Protein AF-A0A941V194-F1 (afdb_monomer)

Mean predicted aligned error: 5.47 Å

Foldseek 3Di:
DVLVVLVVVLVVVVVVVVVVVPDDDPDAPCVVVVHPDPDDDQPALPDDDDDPLNPVQAPPDDPVVLVVLVVQLSCQQGDVLVVLCVVCVVVVNPVSPVVSVVSNVVSVVSVVVSVSNPDHDSSVNSHPDHD

Secondary structure (DSSP, 8-state):
-HHHHHHHHHHHHHHHHHHHHTPPPS--HHHHHT---S-------S-SS--HHHHHS-----HHHHHHHHHHHHHHHTHHHHHHHHHHHHTT-HHHHHHHHHHHHHHHHHHHHHHHHT---GGGGS-S---

Solvent-accessible surface area (backbone atoms only — not comparable to full-atom values): 7725 Å² total; per-residue (Å²): 110,67,69,58,53,48,51,52,51,46,52,53,51,52,52,49,53,56,51,60,76,67,60,75,79,88,77,48,75,37,72,73,73,71,47,85,61,94,78,80,76,90,71,56,55,86,65,95,68,90,50,70,67,67,57,73,67,43,84,88,69,54,72,66,55,55,53,51,49,54,54,50,18,54,40,27,49,36,62,51,22,51,51,32,38,53,52,12,62,77,66,72,32,67,68,36,42,51,47,18,51,53,42,23,50,54,12,48,52,46,43,54,52,48,57,59,63,71,56,80,50,77,69,56,74,62,64,77,47,84,110

pLDDT: mean 90.91, std 8.92, range [47.5, 98.62]

Nearest PDB structures (foldseek):
  5oql-assembly1_H  TM=3.454E-01  e=4.619E+00  Thermochaetoides thermophila DSM 1495

Structure (mmCIF, N/CA/C/O backbone):
data_AF-A0A941V194-F1
#
_entry.id   AF-A0A941V194-F1
#
loop_
_atom_site.group_PDB
_atom_site.id
_atom_site.type_symbol
_atom_site.label_atom_id
_atom_site.label_alt_id
_atom_site.label_comp_id
_atom_site.label_asym_id
_atom_site.label_entity_id
_atom_site.label_seq_id
_atom_site.pdbx_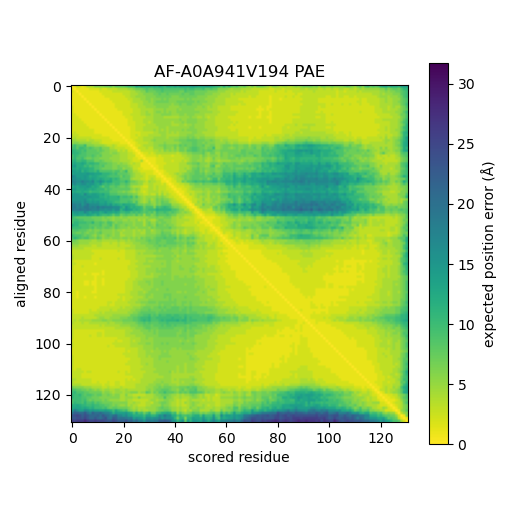PDB_ins_code
_atom_site.Cartn_x
_atom_site.Cartn_y
_atom_site.Cartn_z
_atom_site.occupancy
_atom_site.B_iso_or_equiv
_atom_site.auth_seq_id
_atom_site.auth_comp_id
_atom_site.auth_asym_id
_atom_site.auth_atom_id
_atom_site.pdbx_PDB_model_num
ATOM 1 N N . TRP A 1 1 ? 4.029 -13.774 -21.163 1.00 87.12 1 TRP A N 1
ATOM 2 C CA . TRP A 1 1 ? 3.772 -14.309 -19.808 1.00 87.12 1 TRP A CA 1
ATOM 3 C C . TRP A 1 1 ? 3.923 -13.236 -18.721 1.00 87.12 1 TRP A C 1
ATOM 5 O O . TRP A 1 1 ? 3.036 -13.147 -17.884 1.00 87.12 1 TRP A O 1
ATOM 15 N N . THR A 1 2 ? 4.952 -12.373 -18.749 1.00 91.38 2 THR A N 1
ATOM 16 C CA . THR A 1 2 ? 5.192 -11.324 -17.728 1.00 91.38 2 THR A CA 1
ATOM 17 C C . THR A 1 2 ? 3.984 -10.423 -17.479 1.00 91.38 2 THR A C 1
ATOM 19 O O . THR A 1 2 ? 3.545 -10.308 -16.342 1.00 91.38 2 THR A O 1
ATOM 22 N N . VAL A 1 3 ? 3.383 -9.868 -18.540 1.00 94.69 3 VAL A N 1
ATOM 23 C CA . VAL A 1 3 ? 2.172 -9.026 -18.450 1.00 94.69 3 VAL A CA 1
ATOM 24 C C . VAL A 1 3 ? 1.053 -9.731 -17.676 1.00 94.69 3 VAL A C 1
ATOM 26 O O . VAL A 1 3 ? 0.462 -9.147 -16.774 1.00 94.69 3 VAL A O 1
ATOM 29 N N . VAL A 1 4 ? 0.799 -11.006 -17.987 1.00 96.88 4 VAL A N 1
ATOM 30 C CA . VAL A 1 4 ? -0.250 -11.806 -17.338 1.00 96.88 4 VAL A CA 1
ATOM 31 C C . VAL A 1 4 ? 0.040 -11.970 -15.847 1.00 96.88 4 VAL A C 1
ATOM 33 O O . VAL A 1 4 ? -0.841 -11.726 -15.027 1.00 96.88 4 VAL A O 1
ATOM 36 N N . ILE A 1 5 ? 1.278 -12.315 -15.478 1.00 96.62 5 ILE A N 1
ATOM 37 C CA . ILE A 1 5 ? 1.671 -12.468 -14.070 1.00 96.62 5 ILE A CA 1
ATOM 38 C C . ILE A 1 5 ? 1.553 -11.135 -13.321 1.00 96.62 5 ILE A C 1
ATOM 40 O O . ILE A 1 5 ? 1.026 -11.109 -12.211 1.00 96.62 5 ILE A O 1
ATOM 44 N N . THR A 1 6 ? 1.972 -10.019 -13.924 1.00 96.38 6 THR A N 1
ATOM 45 C CA . THR A 1 6 ? 1.857 -8.689 -13.309 1.00 96.38 6 THR A CA 1
ATOM 46 C C . THR A 1 6 ? 0.399 -8.293 -13.090 1.00 96.38 6 THR A C 1
ATOM 48 O O . THR A 1 6 ? 0.062 -7.783 -12.021 1.00 96.38 6 THR A O 1
ATOM 51 N N . LEU A 1 7 ? -0.488 -8.571 -14.051 1.00 97.25 7 LEU A N 1
ATOM 52 C CA . LEU A 1 7 ? -1.923 -8.306 -13.909 1.00 97.25 7 LEU A CA 1
ATOM 53 C C . LEU A 1 7 ? -2.569 -9.187 -12.832 1.00 97.25 7 LEU A C 1
ATOM 55 O O . LEU A 1 7 ? -3.349 -8.683 -12.026 1.00 97.25 7 LEU A O 1
ATOM 59 N N . LEU A 1 8 ? -2.209 -10.472 -12.755 1.00 98.12 8 LEU A N 1
ATOM 60 C CA . LEU A 1 8 ? -2.664 -11.362 -11.680 1.00 98.12 8 LEU A CA 1
ATOM 61 C C . LEU A 1 8 ? -2.149 -10.902 -10.307 1.00 98.12 8 LEU A C 1
ATOM 63 O O . LEU A 1 8 ? -2.896 -10.892 -9.325 1.00 98.12 8 LEU A O 1
ATOM 67 N N . GLY A 1 9 ? -0.895 -10.455 -10.232 1.00 97.75 9 GLY A N 1
ATOM 68 C CA . GLY A 1 9 ? -0.320 -9.826 -9.044 1.00 97.75 9 GLY A CA 1
ATOM 69 C C . GLY A 1 9 ? -1.094 -8.573 -8.622 1.00 97.75 9 GLY A C 1
ATOM 70 O O . GLY A 1 9 ? -1.436 -8.418 -7.450 1.00 97.75 9 GLY A O 1
ATOM 71 N N . PHE A 1 10 ? -1.448 -7.711 -9.575 1.00 98.00 10 PHE A N 1
ATOM 72 C CA . PHE A 1 10 ? -2.228 -6.505 -9.305 1.00 98.00 10 PHE A CA 1
ATOM 73 C C . PHE A 1 10 ? -3.638 -6.840 -8.806 1.00 98.00 10 PHE A C 1
ATOM 75 O O . PHE A 1 10 ? -4.073 -6.321 -7.776 1.00 98.00 10 PHE A O 1
ATOM 82 N N . ALA A 1 11 ? -4.326 -7.760 -9.487 1.00 98.25 11 ALA A N 1
ATOM 83 C CA . ALA A 1 11 ? -5.668 -8.204 -9.126 1.00 98.25 11 ALA A CA 1
ATOM 84 C C . ALA A 1 11 ? -5.696 -8.853 -7.734 1.00 98.25 11 ALA A C 1
ATOM 86 O O . ALA A 1 11 ? -6.522 -8.487 -6.895 1.00 98.25 11 ALA A O 1
ATOM 87 N N . SER A 1 12 ? -4.757 -9.760 -7.447 1.00 98.12 12 SER A N 1
ATOM 88 C CA . SER A 1 12 ? -4.639 -10.391 -6.127 1.00 98.12 12 SER A CA 1
ATOM 89 C C . SER A 1 12 ? -4.355 -9.364 -5.027 1.00 98.12 12 SER A C 1
ATOM 91 O O . SER A 1 12 ? -4.957 -9.424 -3.948 1.00 98.12 12 SER A O 1
ATOM 93 N N . ARG A 1 13 ? -3.508 -8.359 -5.296 1.00 97.38 13 ARG A N 1
ATOM 94 C CA . ARG A 1 13 ? -3.229 -7.295 -4.329 1.00 97.38 13 ARG A CA 1
ATOM 95 C C . ARG A 1 13 ? -4.449 -6.413 -4.078 1.00 97.38 13 ARG A C 1
ATOM 97 O O . ARG A 1 13 ? -4.755 -6.131 -2.919 1.00 97.38 13 ARG A O 1
ATOM 104 N N . ALA A 1 14 ? -5.166 -6.016 -5.126 1.00 97.25 14 ALA A N 1
ATOM 105 C CA . ALA A 1 14 ? -6.406 -5.255 -5.007 1.00 97.25 14 ALA A CA 1
ATOM 106 C C . ALA A 1 14 ? -7.468 -6.035 -4.213 1.00 97.25 14 ALA A C 1
ATOM 108 O O . ALA A 1 14 ? -8.054 -5.494 -3.272 1.00 97.25 14 ALA A O 1
ATOM 109 N N . ALA A 1 15 ? -7.646 -7.326 -4.509 1.00 97.62 15 ALA A N 1
ATOM 110 C CA . ALA A 1 15 ? -8.554 -8.207 -3.779 1.00 97.62 15 ALA A CA 1
ATOM 111 C C . ALA A 1 15 ? -8.187 -8.308 -2.288 1.00 97.62 15 ALA A C 1
ATOM 113 O O . ALA A 1 15 ? -9.060 -8.204 -1.426 1.00 97.62 15 ALA A O 1
ATOM 114 N N . SER A 1 16 ? -6.895 -8.432 -1.967 1.00 96.44 16 SER A N 1
ATOM 115 C CA . SER A 1 16 ? -6.406 -8.442 -0.582 1.00 96.44 16 SER A CA 1
ATOM 116 C C . SER A 1 16 ? -6.725 -7.136 0.156 1.00 96.44 16 SER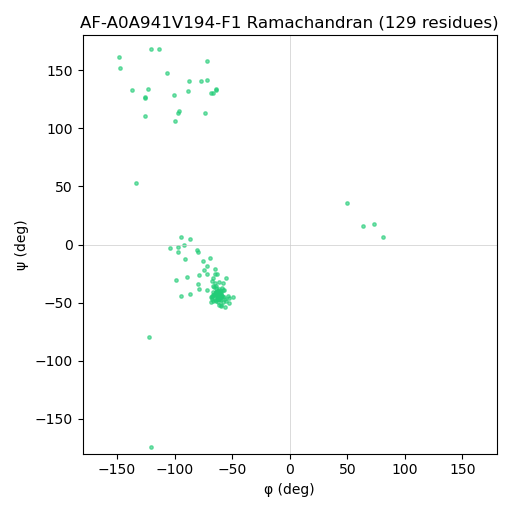 A C 1
ATOM 118 O O . SER A 1 16 ? -7.209 -7.170 1.288 1.00 96.44 16 SER A O 1
ATOM 120 N N . LEU A 1 17 ? -6.543 -5.976 -0.486 1.00 96.06 17 LEU A N 1
ATOM 121 C CA . LEU A 1 17 ? -6.893 -4.678 0.104 1.00 96.06 17 LEU A CA 1
ATOM 122 C C . LEU A 1 17 ? -8.400 -4.548 0.361 1.00 96.06 17 LEU A C 1
ATOM 124 O O . LEU A 1 17 ? -8.796 -4.096 1.435 1.00 96.06 17 LEU A O 1
ATOM 128 N N . ILE A 1 18 ? -9.235 -4.982 -0.587 1.00 96.06 18 ILE A N 1
ATOM 129 C CA . ILE A 1 18 ? -10.698 -4.985 -0.437 1.00 96.06 18 ILE A CA 1
ATOM 130 C C . ILE A 1 18 ? -11.114 -5.904 0.714 1.00 96.06 18 ILE A C 1
ATOM 132 O O . ILE A 1 18 ? -11.925 -5.510 1.552 1.00 96.06 18 ILE A O 1
ATOM 136 N N . ARG A 1 19 ? -10.536 -7.109 0.792 1.00 95.75 19 ARG A N 1
ATOM 137 C CA . ARG A 1 19 ? -10.776 -8.045 1.896 1.00 95.75 19 ARG A CA 1
ATOM 138 C C . ARG A 1 19 ? -10.405 -7.408 3.231 1.00 95.75 19 ARG A C 1
ATOM 140 O O . ARG A 1 19 ? -11.213 -7.424 4.152 1.00 95.75 19 ARG A O 1
ATOM 147 N N . ASN A 1 20 ? -9.211 -6.824 3.328 1.00 93.88 20 ASN A N 1
ATOM 148 C CA . ASN A 1 20 ? -8.701 -6.243 4.567 1.00 93.88 20 ASN A CA 1
ATOM 149 C C . ASN A 1 20 ? -9.549 -5.057 5.047 1.00 93.88 20 ASN A C 1
ATOM 151 O O . ASN A 1 20 ? -9.785 -4.938 6.244 1.00 93.88 20 ASN A O 1
ATOM 155 N N . ALA A 1 21 ? -10.082 -4.241 4.132 1.00 90.81 21 ALA A N 1
ATOM 156 C CA . ALA A 1 21 ? -11.003 -3.156 4.472 1.00 90.81 21 ALA A CA 1
ATOM 157 C C . ALA A 1 21 ? -12.345 -3.646 5.053 1.00 90.81 21 ALA A C 1
ATOM 159 O O . ALA A 1 21 ? -13.036 -2.884 5.724 1.00 90.81 21 ALA A O 1
ATOM 160 N N . ARG A 1 22 ? -12.722 -4.907 4.802 1.00 92.62 22 ARG A N 1
ATOM 161 C CA . ARG A 1 22 ? -13.964 -5.530 5.291 1.00 92.62 22 ARG A CA 1
ATOM 162 C C . ARG A 1 22 ? -13.765 -6.369 6.558 1.00 92.62 22 ARG A C 1
ATOM 164 O O . ARG A 1 22 ? -14.747 -6.862 7.113 1.00 92.62 22 ARG A O 1
ATOM 171 N N . LEU A 1 23 ? -12.524 -6.562 7.017 1.00 90.50 23 LEU A N 1
ATOM 172 C CA . LEU A 1 23 ? -12.245 -7.347 8.219 1.00 90.50 23 LEU A CA 1
ATOM 173 C C . LEU A 1 23 ? -12.760 -6.625 9.467 1.00 90.50 23 LEU A C 1
ATOM 175 O O . LEU A 1 23 ? -12.467 -5.454 9.702 1.00 90.50 23 LEU A O 1
ATOM 179 N N . ARG A 1 24 ? -13.502 -7.358 10.300 1.00 86.69 24 ARG A N 1
ATOM 180 C CA . ARG A 1 24 ? -13.942 -6.881 11.613 1.00 86.69 24 ARG A CA 1
ATOM 181 C C . ARG A 1 24 ? -12.875 -7.195 12.657 1.00 86.69 24 ARG A C 1
ATOM 183 O O . ARG A 1 24 ? -12.270 -8.267 12.635 1.00 86.69 24 ARG A O 1
ATOM 190 N N . ARG A 1 25 ? -12.654 -6.262 13.584 1.00 83.81 25 ARG A N 1
ATOM 191 C CA . ARG A 1 25 ? -11.760 -6.473 14.731 1.00 83.81 25 ARG A CA 1
ATOM 192 C C . ARG A 1 25 ? -12.343 -7.580 15.615 1.00 83.81 25 ARG A C 1
ATOM 194 O O . ARG A 1 25 ? -13.531 -7.550 15.915 1.00 83.81 25 ARG A O 1
ATOM 201 N N . LYS A 1 26 ? -11.512 -8.545 16.022 1.00 84.88 26 LYS A N 1
ATOM 202 C CA . LYS A 1 26 ? -11.922 -9.615 16.951 1.00 84.88 26 LYS A CA 1
ATOM 203 C C . LYS A 1 26 ? -11.928 -9.159 18.413 1.00 84.88 26 LYS A C 1
ATOM 205 O O . LYS A 1 26 ? -12.753 -9.630 19.180 1.00 84.88 26 LYS A O 1
ATOM 210 N N . SER A 1 27 ? -11.006 -8.267 18.778 1.00 85.69 27 SER A N 1
ATOM 211 C CA . SER A 1 27 ? -10.905 -7.718 20.132 1.00 85.69 27 SER A CA 1
ATOM 212 C C . SER A 1 27 ? -11.785 -6.476 20.275 1.00 85.69 27 SER A C 1
ATOM 214 O O . SER A 1 27 ? -11.747 -5.584 19.421 1.00 85.69 27 SER A O 1
ATOM 216 N N . THR A 1 28 ? -12.562 -6.429 21.353 1.00 87.12 28 THR A N 1
ATOM 217 C CA . THR A 1 28 ? -13.338 -5.273 21.814 1.00 87.12 28 THR A CA 1
ATOM 218 C C . THR A 1 28 ? -12.896 -4.879 23.225 1.00 87.12 28 THR A C 1
ATOM 220 O O . THR A 1 28 ? -12.201 -5.647 23.894 1.00 87.12 28 THR A O 1
ATOM 223 N N . LEU A 1 29 ? -13.324 -3.705 23.709 1.00 85.75 29 LEU A N 1
ATOM 224 C CA . LEU A 1 29 ? -13.065 -3.287 25.095 1.00 85.75 29 LEU A CA 1
ATOM 225 C C . LEU A 1 29 ? -13.531 -4.361 26.091 1.00 85.75 29 LEU A C 1
ATOM 227 O O . LEU A 1 29 ? -12.772 -4.738 26.974 1.00 85.75 29 LEU A O 1
ATOM 231 N N . GLN A 1 30 ? -14.726 -4.921 25.8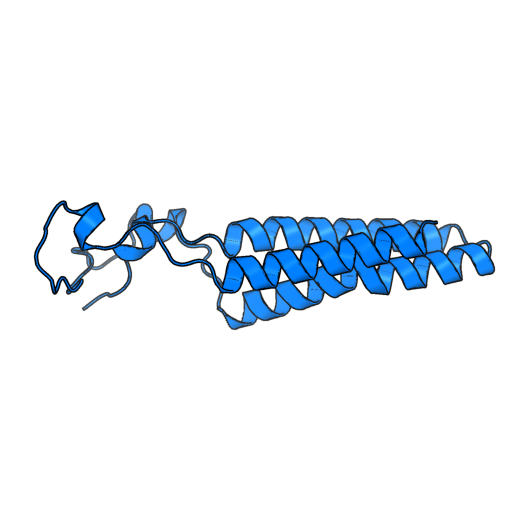83 1.00 88.00 30 GLN A N 1
ATOM 232 C CA . GLN A 1 30 ? -15.319 -5.985 26.701 1.00 88.00 30 GLN A CA 1
ATOM 233 C C . GLN A 1 30 ? -14.422 -7.220 26.799 1.00 88.00 30 GLN A C 1
ATOM 235 O O . GLN A 1 30 ? -14.108 -7.669 27.899 1.00 88.00 30 GLN A O 1
ATOM 240 N N . THR A 1 31 ? -13.993 -7.765 25.654 1.00 86.56 31 THR A N 1
ATOM 241 C CA . THR A 1 31 ? -13.154 -8.972 25.631 1.00 86.56 31 THR A CA 1
ATOM 242 C C . THR A 1 31 ? -11.781 -8.719 26.233 1.00 86.56 31 THR A C 1
ATOM 244 O O . THR A 1 31 ? -11.176 -9.636 26.772 1.00 86.56 31 THR A O 1
ATOM 247 N N . ALA A 1 32 ? -11.292 -7.482 26.142 1.00 82.06 32 ALA A N 1
ATOM 248 C CA . ALA A 1 32 ? -9.966 -7.121 26.601 1.00 82.06 32 ALA A CA 1
ATOM 249 C C . ALA A 1 32 ? -9.898 -6.927 28.134 1.00 82.06 32 ALA A C 1
ATOM 251 O O . ALA A 1 32 ? -8.848 -7.186 28.714 1.00 82.06 32 ALA A O 1
ATOM 252 N N . ILE A 1 33 ? -11.016 -6.573 28.788 1.00 83.94 33 ILE A N 1
ATOM 253 C CA . ILE A 1 33 ? -11.142 -6.498 30.262 1.00 83.94 33 ILE A CA 1
ATOM 254 C C . ILE A 1 33 ? -11.912 -7.680 30.885 1.00 83.94 33 ILE A C 1
ATOM 256 O O . ILE A 1 33 ? -12.080 -7.732 32.099 1.00 83.94 33 ILE A O 1
ATOM 260 N N . GLY A 1 34 ? -12.429 -8.610 30.076 1.00 85.19 34 GLY A N 1
ATOM 261 C CA . GLY A 1 34 ? -13.188 -9.777 30.549 1.00 85.19 34 GLY A CA 1
ATOM 262 C C . GLY A 1 34 ? -14.611 -9.482 31.054 1.00 85.19 34 GLY A C 1
ATOM 263 O O . GLY A 1 34 ? -15.201 -10.313 31.742 1.00 85.19 34 GLY A O 1
ATOM 264 N N . VAL A 1 35 ? -15.190 -8.326 30.718 1.00 89.81 35 VAL A N 1
ATOM 265 C CA . VAL A 1 35 ? -16.508 -7.890 31.218 1.00 89.81 35 VAL A CA 1
ATOM 266 C C . VAL A 1 35 ? -17.598 -8.142 30.176 1.00 89.81 35 VAL A C 1
ATOM 268 O O . VAL A 1 35 ? -17.489 -7.700 29.037 1.00 89.81 35 VAL A O 1
ATOM 271 N N . LYS A 1 36 ? -18.695 -8.805 30.569 1.00 88.62 36 LYS A N 1
ATOM 272 C CA . LYS A 1 36 ? -19.831 -9.147 29.682 1.00 88.62 36 LYS A CA 1
ATOM 273 C C . LYS A 1 36 ? -20.904 -8.051 29.561 1.00 88.62 36 LYS A C 1
ATOM 275 O O . LYS A 1 36 ? -21.939 -8.277 28.941 1.00 88.62 36 LYS A O 1
ATOM 280 N N . HIS A 1 37 ? -20.685 -6.879 30.157 1.00 90.44 37 HIS A N 1
ATOM 281 C CA . HIS A 1 37 ? -21.640 -5.771 30.102 1.00 90.44 37 HIS A CA 1
ATOM 282 C C . HIS A 1 37 ? -21.811 -5.268 28.651 1.00 90.44 37 HIS A C 1
ATOM 284 O O . HIS A 1 37 ? -20.808 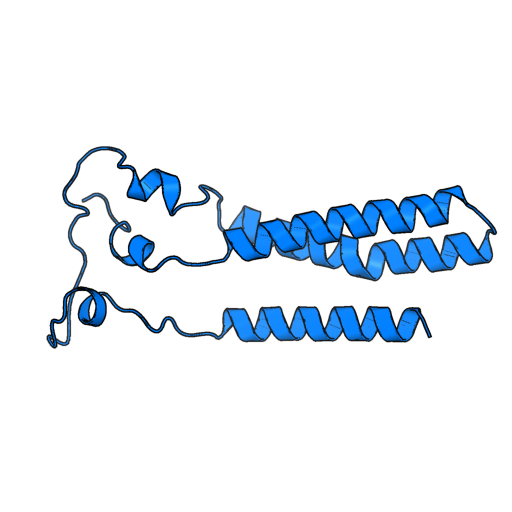-5.057 27.961 1.00 90.44 37 HIS A O 1
ATOM 290 N N . PRO A 1 38 ? -23.051 -5.042 28.168 1.00 86.25 38 PRO A N 1
ATOM 291 C CA . PRO A 1 38 ? -23.312 -4.735 26.757 1.00 86.25 38 PRO A CA 1
ATOM 292 C C . PRO A 1 38 ? -22.708 -3.401 26.308 1.00 86.25 38 PRO A C 1
ATOM 294 O O . PRO A 1 38 ? -22.392 -3.222 25.133 1.00 86.25 38 PRO A O 1
ATOM 297 N N . ARG A 1 39 ? -22.508 -2.469 27.244 1.00 87.19 39 ARG A N 1
ATOM 298 C CA . ARG A 1 39 ? -21.990 -1.131 26.967 1.00 87.19 39 ARG A CA 1
ATOM 299 C C . ARG A 1 39 ? -20.770 -0.844 27.832 1.00 87.19 39 ARG A C 1
ATOM 301 O O . ARG A 1 39 ? -20.900 -0.703 29.043 1.00 87.19 39 ARG A O 1
ATOM 308 N N . ILE A 1 40 ? -19.600 -0.780 27.207 1.00 87.00 40 ILE A N 1
ATOM 309 C CA . ILE A 1 40 ? -18.342 -0.344 27.819 1.00 87.00 40 ILE A CA 1
ATOM 310 C C . ILE A 1 40 ? -17.799 0.778 26.942 1.00 87.00 40 ILE A C 1
ATOM 312 O O . ILE A 1 40 ? -17.661 0.608 25.732 1.00 87.00 40 ILE A O 1
ATOM 316 N N . GLU A 1 41 ? -17.519 1.922 27.554 1.00 84.31 41 GLU A N 1
ATOM 317 C CA . GLU A 1 41 ? -16.991 3.106 26.882 1.00 84.31 41 GLU A CA 1
ATOM 318 C C . GLU A 1 41 ? -15.674 3.498 27.548 1.00 84.31 41 GLU A C 1
ATOM 320 O O . GLU A 1 41 ? -15.589 3.562 28.776 1.00 84.31 41 GLU A O 1
ATOM 325 N N . GLN A 1 42 ? -14.648 3.780 26.746 1.00 83.44 42 GLN A N 1
ATOM 326 C CA . GLN A 1 42 ? -13.425 4.378 27.261 1.00 83.44 42 GLN A CA 1
ATOM 327 C C . GLN A 1 42 ? -13.696 5.855 27.593 1.00 83.44 42 GLN A C 1
ATOM 329 O O . GLN A 1 42 ? -13.952 6.649 26.691 1.00 83.44 42 GLN A O 1
ATOM 334 N N . LYS A 1 43 ? -13.646 6.226 28.880 1.00 84.00 43 LYS A N 1
ATOM 335 C CA . LYS A 1 43 ? -13.822 7.623 29.324 1.00 84.00 43 LYS A CA 1
ATOM 336 C C . LYS A 1 43 ? -12.516 8.415 29.301 1.00 84.00 43 LYS A C 1
ATOM 338 O O . LYS A 1 43 ? -12.504 9.544 28.832 1.00 84.00 43 LYS A O 1
ATOM 343 N N . SER A 1 44 ? -11.422 7.813 29.755 1.00 80.94 44 SER A N 1
ATOM 344 C CA . SER A 1 44 ? -10.087 8.406 29.692 1.00 80.94 44 SER A CA 1
ATOM 345 C C . SER A 1 44 ? -9.026 7.317 29.533 1.00 80.94 44 SER A C 1
ATOM 347 O O . SER A 1 44 ? -9.278 6.138 29.790 1.00 80.94 44 SER A O 1
ATOM 349 N N . GLN A 1 45 ? -7.830 7.698 29.087 1.00 82.44 45 GLN A N 1
ATOM 350 C CA . GLN A 1 45 ? -6.653 6.817 29.072 1.00 82.44 45 GLN A CA 1
ATOM 351 C C . GLN A 1 45 ? -5.949 6.690 30.439 1.00 82.44 45 GLN A C 1
ATOM 353 O O . GLN A 1 45 ? -5.025 5.894 30.574 1.00 82.44 45 GLN A O 1
ATOM 358 N N . GLY A 1 46 ? -6.365 7.467 31.449 1.00 82.38 46 GLY A N 1
ATOM 359 C CA . GLY A 1 46 ? -5.808 7.419 32.808 1.00 82.38 46 GLY A CA 1
ATOM 360 C C . GLY A 1 46 ? -4.490 8.178 33.021 1.00 82.38 46 GLY A C 1
ATOM 361 O O . GLY A 1 46 ? -3.918 8.097 34.103 1.00 82.38 46 GLY A O 1
ATOM 362 N N . PHE A 1 47 ? -4.001 8.923 32.026 1.00 80.25 47 PHE A N 1
ATOM 363 C CA . PHE A 1 47 ? -2.810 9.772 32.142 1.00 80.25 47 PHE A CA 1
ATOM 364 C C . PHE A 1 47 ? -2.914 11.033 31.271 1.00 80.25 47 P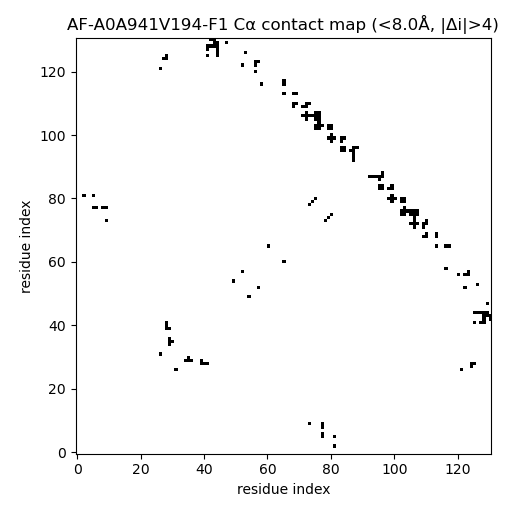HE A C 1
ATOM 366 O O . PHE A 1 47 ? -3.578 11.035 30.231 1.00 80.25 47 PHE A O 1
ATOM 373 N N . MET A 1 48 ? -2.235 12.103 31.699 1.00 79.50 48 MET A N 1
ATOM 374 C CA . MET A 1 48 ? -2.279 13.429 31.057 1.00 79.50 48 MET A CA 1
ATOM 375 C C . MET A 1 48 ? -1.193 13.644 29.983 1.00 79.50 48 MET A C 1
ATOM 377 O O . MET A 1 48 ? -1.262 14.613 29.236 1.00 79.50 48 MET A O 1
ATOM 381 N N . GLY A 1 49 ? -0.185 12.766 29.899 1.00 83.00 49 GLY A N 1
ATOM 382 C CA . GLY A 1 49 ? 0.957 12.891 28.981 1.00 83.00 49 GLY A CA 1
ATOM 383 C C . GLY A 1 49 ? 1.095 11.724 27.999 1.00 83.00 49 GLY A C 1
ATOM 384 O O . GLY A 1 49 ? 0.265 10.826 27.951 1.00 83.00 49 GLY A O 1
ATOM 385 N N . GLY A 1 50 ? 2.167 11.707 27.207 1.00 82.81 50 GLY A N 1
ATOM 386 C CA . GLY A 1 50 ? 2.494 10.532 26.393 1.00 82.81 50 GLY A CA 1
ATOM 387 C C . GLY A 1 50 ? 3.002 9.374 27.259 1.00 82.81 50 GLY A C 1
ATOM 388 O O . GLY A 1 50 ? 3.771 9.586 28.192 1.00 82.81 50 GLY A O 1
ATOM 389 N N . SER A 1 51 ? 2.622 8.147 26.916 1.00 85.69 51 SER A N 1
ATOM 390 C CA . SER A 1 51 ? 3.160 6.909 27.491 1.00 85.69 51 SER A CA 1
ATOM 391 C C . SER A 1 51 ? 3.936 6.105 26.445 1.00 85.69 51 SER A C 1
ATOM 393 O O . SER A 1 51 ? 3.827 6.365 25.242 1.00 85.69 51 SER A O 1
ATOM 395 N N . PHE A 1 52 ? 4.677 5.085 26.890 1.00 86.69 52 PHE A N 1
ATOM 396 C CA . PHE A 1 52 ? 5.301 4.102 25.997 1.00 86.69 52 PHE A CA 1
ATOM 397 C C . PHE A 1 52 ? 4.289 3.555 24.975 1.00 86.69 52 PHE A C 1
ATOM 399 O O . PHE A 1 52 ? 4.548 3.572 23.775 1.00 86.69 52 PHE A O 1
ATOM 406 N N . ASN A 1 53 ? 3.080 3.208 25.426 1.00 85.81 53 ASN A N 1
ATOM 407 C CA . ASN A 1 53 ? 2.053 2.616 24.571 1.00 85.81 53 ASN A CA 1
ATOM 408 C C . ASN A 1 53 ? 1.545 3.576 23.484 1.00 85.81 53 ASN A C 1
ATOM 410 O O . ASN A 1 53 ? 1.292 3.153 22.358 1.00 85.81 53 ASN A O 1
ATOM 414 N N . THR A 1 54 ? 1.434 4.873 23.790 1.00 83.38 54 THR A N 1
ATOM 415 C CA . THR A 1 54 ? 1.040 5.889 22.793 1.00 83.38 54 THR A CA 1
ATOM 416 C C . THR A 1 54 ? 2.122 6.179 21.753 1.00 83.38 54 THR A C 1
ATOM 418 O O . THR A 1 54 ? 1.815 6.732 20.702 1.00 83.38 54 THR A O 1
ATOM 421 N N . ARG A 1 55 ? 3.380 5.815 22.029 1.00 83.62 55 ARG A N 1
ATOM 422 C CA . ARG A 1 55 ? 4.508 5.998 21.106 1.00 83.62 55 ARG A CA 1
ATOM 423 C C . ARG A 1 55 ? 4.762 4.750 20.271 1.00 83.62 55 ARG A C 1
ATOM 425 O O . ARG A 1 55 ? 4.931 4.861 19.066 1.00 83.62 55 ARG A O 1
ATOM 432 N N . GLU A 1 56 ? 4.744 3.582 20.903 1.00 86.06 56 GLU A N 1
ATOM 433 C CA . GLU A 1 56 ? 5.131 2.325 20.263 1.00 86.06 56 GLU A CA 1
ATOM 434 C C . GLU A 1 56 ? 4.020 1.752 19.371 1.00 86.06 56 GLU A C 1
ATOM 436 O O . GLU A 1 56 ? 4.278 1.246 18.283 1.00 86.06 56 GLU A O 1
ATOM 441 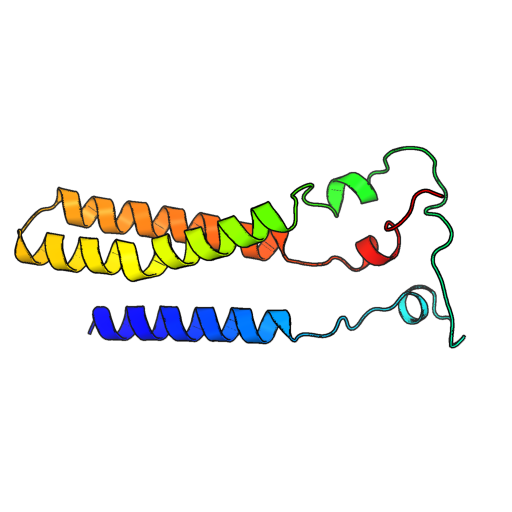N N . PHE A 1 57 ? 2.753 1.864 19.789 1.00 85.25 57 PHE A N 1
ATOM 442 C CA . PHE A 1 57 ? 1.633 1.238 19.069 1.00 85.25 57 PHE A CA 1
ATOM 443 C C . PHE A 1 57 ? 0.937 2.167 18.059 1.00 85.25 57 PHE A C 1
ATOM 445 O O . PHE A 1 57 ? -0.074 1.794 17.451 1.00 85.25 57 PHE A O 1
ATOM 452 N N . PHE A 1 58 ? 1.476 3.370 17.843 1.00 84.00 58 PHE A N 1
ATOM 453 C CA . PHE A 1 58 ? 0.928 4.361 16.920 1.00 84.00 58 PHE A CA 1
ATOM 454 C C . PHE A 1 58 ? 1.977 4.811 15.906 1.00 84.00 58 PHE A C 1
ATOM 456 O O . PHE A 1 58 ? 3.037 5.314 16.250 1.00 84.00 58 PHE A O 1
ATOM 463 N N . HIS A 1 59 ? 1.637 4.722 14.621 1.00 86.50 59 HIS A N 1
ATOM 464 C CA . HIS A 1 59 ? 2.525 5.135 13.530 1.00 86.50 59 HIS A CA 1
ATOM 465 C C . HIS A 1 59 ? 2.528 6.660 13.272 1.00 86.50 59 HIS A C 1
ATOM 467 O O . HIS A 1 59 ? 3.238 7.130 12.385 1.00 86.50 59 HIS A O 1
ATOM 473 N N . GLY A 1 60 ? 1.686 7.440 13.967 1.00 85.75 60 GLY A N 1
ATOM 474 C CA . GLY A 1 60 ? 1.690 8.913 13.925 1.00 85.75 60 GLY A CA 1
ATOM 475 C C . GLY A 1 60 ? 1.358 9.562 12.572 1.00 85.75 60 GLY A C 1
ATOM 476 O O . GLY A 1 60 ? 1.633 10.741 12.369 1.00 85.75 60 GLY A O 1
ATOM 477 N N . ARG A 1 61 ? 0.788 8.817 11.614 1.00 90.44 61 ARG A N 1
ATOM 478 C CA . ARG A 1 61 ? 0.435 9.333 10.276 1.00 90.44 61 ARG A CA 1
ATOM 479 C C . ARG A 1 61 ? -1.068 9.503 10.124 1.00 90.44 61 ARG A C 1
ATOM 481 O O . ARG A 1 61 ? -1.847 8.727 10.667 1.00 90.44 61 ARG A O 1
ATOM 488 N N . THR A 1 62 ? -1.472 10.495 9.340 1.00 91.06 62 THR A N 1
ATOM 489 C CA . THR A 1 62 ? -2.885 10.765 9.065 1.00 91.06 62 THR A CA 1
ATOM 490 C C . THR A 1 62 ? -3.495 9.705 8.144 1.00 91.06 62 THR A C 1
ATOM 492 O O . THR A 1 62 ? -2.811 9.058 7.344 1.00 91.06 62 THR A O 1
ATOM 495 N N . ALA A 1 63 ? -4.822 9.572 8.190 1.00 89.81 63 ALA A N 1
ATOM 496 C CA . ALA A 1 63 ? -5.553 8.695 7.275 1.00 89.81 63 ALA A CA 1
ATOM 497 C C . ALA A 1 63 ? -5.388 9.108 5.798 1.00 89.81 63 ALA A C 1
ATOM 499 O O . ALA A 1 63 ? -5.376 8.248 4.914 1.00 89.81 63 ALA A O 1
ATOM 500 N N . SER A 1 64 ? -5.236 10.411 5.520 1.00 94.00 64 SER A N 1
ATOM 501 C CA . SER A 1 64 ? -4.963 10.917 4.169 1.00 94.00 64 SER A CA 1
ATOM 502 C C . SER A 1 64 ? -3.597 10.456 3.666 1.00 94.00 64 SER A C 1
ATOM 504 O O . SER A 1 64 ? -3.511 9.960 2.546 1.00 94.00 64 SER A O 1
ATOM 506 N N . PHE A 1 65 ? -2.561 10.516 4.508 1.00 94.81 65 PHE A N 1
ATOM 507 C CA . PHE A 1 65 ? -1.226 10.035 4.163 1.00 94.81 65 PHE A CA 1
ATOM 508 C C . PHE A 1 65 ? -1.240 8.544 3.807 1.00 94.81 65 PHE A C 1
ATOM 510 O O . PHE A 1 65 ? -0.753 8.162 2.745 1.00 94.81 65 PHE A O 1
ATOM 517 N N . LEU A 1 66 ? -1.878 7.704 4.631 1.00 94.19 66 LEU A N 1
ATOM 518 C CA . LEU A 1 66 ? -2.019 6.274 4.332 1.00 94.19 66 LEU A CA 1
ATOM 519 C C . LEU A 1 66 ? -2.760 6.029 3.012 1.00 94.19 66 LEU A C 1
ATOM 521 O O . LEU A 1 66 ? -2.363 5.168 2.227 1.00 94.19 66 LEU A O 1
ATOM 525 N N . ARG A 1 67 ? -3.821 6.797 2.734 1.00 95.31 67 ARG A N 1
ATOM 526 C CA . ARG A 1 67 ? -4.559 6.695 1.469 1.00 95.31 67 ARG A CA 1
ATOM 527 C C . ARG A 1 67 ? -3.673 7.037 0.270 1.00 95.31 67 ARG A C 1
ATOM 529 O O . ARG A 1 67 ? -3.751 6.326 -0.729 1.00 95.31 67 ARG A O 1
ATOM 536 N N . SER A 1 68 ? -2.835 8.066 0.374 1.00 97.31 68 SER A N 1
ATOM 537 C CA . SER A 1 68 ? -1.881 8.437 -0.674 1.00 97.31 68 SER A CA 1
ATOM 538 C C . SER A 1 68 ? -0.840 7.343 -0.895 1.00 97.31 68 SER A C 1
ATOM 540 O O . SER A 1 68 ? -0.670 6.895 -2.026 1.00 97.31 68 SER A O 1
ATOM 542 N N . VAL A 1 69 ? -0.217 6.832 0.176 1.00 97.12 69 VAL A N 1
ATOM 543 C CA . VAL A 1 69 ? 0.759 5.731 0.084 1.00 97.12 69 VAL A CA 1
ATOM 544 C C . VAL A 1 69 ? 0.139 4.503 -0.581 1.00 97.12 69 VAL A C 1
ATOM 546 O O . VAL A 1 69 ? 0.785 3.881 -1.422 1.00 97.12 69 VAL A O 1
ATOM 549 N N . LYS A 1 70 ? -1.131 4.190 -0.278 1.00 97.06 70 LYS A N 1
ATOM 550 C CA . LYS A 1 70 ? -1.852 3.075 -0.905 1.00 97.06 70 LYS A CA 1
ATOM 551 C C . LYS A 1 70 ? -1.878 3.170 -2.428 1.00 97.06 70 LYS A C 1
ATOM 553 O O . LYS A 1 70 ? -1.604 2.191 -3.115 1.00 97.06 70 LYS A O 1
ATOM 558 N N . TRP A 1 71 ? -2.238 4.338 -2.951 1.00 97.88 71 TRP A N 1
ATOM 559 C CA . TRP A 1 71 ? -2.305 4.552 -4.394 1.00 97.88 71 TRP A CA 1
ATOM 560 C C . TRP A 1 71 ? -0.919 4.618 -5.028 1.00 97.88 71 TRP A C 1
ATOM 562 O O . TRP A 1 71 ? -0.718 4.036 -6.091 1.00 97.88 71 TRP A O 1
ATOM 572 N N . ILE A 1 72 ? 0.041 5.250 -4.348 1.00 98.00 72 ILE A N 1
ATOM 573 C CA . ILE A 1 72 ? 1.431 5.336 -4.803 1.00 98.00 72 ILE A CA 1
ATOM 574 C C . ILE A 1 72 ? 2.029 3.937 -4.950 1.00 98.00 72 ILE A C 1
ATOM 576 O O . ILE A 1 72 ? 2.503 3.608 -6.031 1.00 98.00 72 ILE A O 1
ATOM 580 N N . PHE A 1 73 ? 1.969 3.076 -3.927 1.00 97.94 73 PHE A N 1
ATOM 581 C CA . PHE A 1 73 ? 2.573 1.747 -4.054 1.00 97.94 73 PHE A CA 1
ATOM 582 C C . PHE A 1 73 ? 1.873 0.911 -5.133 1.00 97.94 73 PHE A C 1
ATOM 584 O O . PHE A 1 73 ? 2.538 0.192 -5.868 1.00 97.94 73 PHE A O 1
ATOM 591 N N . LEU A 1 74 ? 0.543 1.018 -5.280 1.00 98.12 74 LEU A N 1
ATOM 592 C CA . LEU A 1 74 ? -0.173 0.295 -6.335 1.00 98.12 74 LEU A CA 1
ATOM 593 C C . LEU A 1 74 ? 0.312 0.716 -7.723 1.00 98.12 74 LEU A C 1
ATOM 595 O O . LEU A 1 74 ? 0.514 -0.149 -8.569 1.00 98.12 74 LEU A O 1
ATOM 599 N N . LEU A 1 75 ? 0.534 2.015 -7.939 1.00 98.38 75 LEU A N 1
ATOM 600 C CA . LEU A 1 75 ? 1.069 2.551 -9.187 1.00 98.38 75 LEU A CA 1
ATOM 601 C C . LEU A 1 75 ? 2.521 2.108 -9.425 1.00 98.38 75 LEU A C 1
ATOM 603 O O . LEU A 1 75 ? 2.852 1.630 -10.511 1.00 98.38 75 LEU A O 1
ATOM 607 N N . LEU A 1 76 ? 3.376 2.249 -8.409 1.00 98.50 76 LEU A N 1
ATOM 608 C CA . LEU A 1 76 ? 4.810 1.978 -8.509 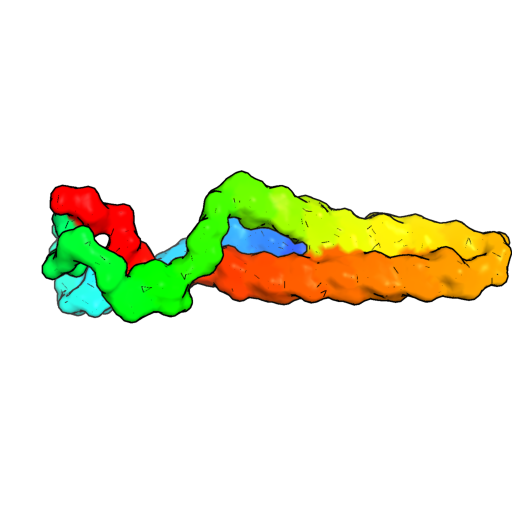1.00 98.50 76 LEU A CA 1
ATOM 609 C C . LEU A 1 76 ? 5.146 0.487 -8.547 1.00 98.50 76 LEU A C 1
ATOM 611 O O . LEU A 1 76 ? 6.214 0.147 -9.023 1.00 98.50 76 LEU A O 1
ATOM 615 N N . THR A 1 77 ? 4.280 -0.411 -8.073 1.00 98.25 77 THR A N 1
ATOM 616 C CA . THR A 1 77 ? 4.542 -1.861 -8.115 1.00 98.25 77 THR A CA 1
ATOM 617 C C . THR A 1 77 ? 4.043 -2.520 -9.403 1.00 98.25 77 THR A C 1
ATOM 619 O O . THR A 1 77 ? 4.605 -3.540 -9.802 1.00 98.25 77 THR A O 1
ATOM 622 N N . PHE A 1 78 ? 3.006 -1.972 -10.053 1.00 98.12 78 PHE A N 1
ATOM 623 C CA . PHE A 1 78 ? 2.317 -2.660 -11.154 1.00 98.12 78 PHE A CA 1
ATOM 624 C C . PHE A 1 78 ? 2.304 -1.880 -12.480 1.00 98.12 78 PHE A C 1
ATOM 626 O O . PHE A 1 78 ? 3.111 -2.220 -13.345 1.00 98.12 78 PHE A O 1
ATOM 633 N N . PRO A 1 79 ? 1.433 -0.872 -12.705 1.00 97.75 79 PRO A N 1
ATOM 634 C CA . PRO A 1 79 ? 1.283 -0.257 -14.020 1.00 97.75 79 PRO A CA 1
ATOM 635 C C . PRO A 1 79 ? 2.545 0.478 -14.472 1.00 97.75 79 PRO A C 1
ATOM 637 O O . PRO A 1 79 ? 2.945 0.314 -15.620 1.00 97.75 79 PRO A O 1
ATOM 640 N N . LEU A 1 80 ? 3.204 1.246 -13.596 1.00 98.12 80 LEU A N 1
ATOM 641 C CA . LEU A 1 80 ? 4.363 2.036 -14.009 1.00 98.12 80 LEU A CA 1
ATOM 642 C C . LEU A 1 80 ? 5.574 1.153 -14.375 1.00 98.12 80 LEU A C 1
ATOM 644 O O . LEU A 1 80 ? 6.086 1.318 -15.483 1.00 98.12 80 LEU A O 1
ATOM 648 N N . PRO A 1 81 ? 6.001 0.172 -13.551 1.00 98.06 81 PRO A N 1
ATOM 649 C CA . PRO A 1 81 ? 7.042 -0.769 -13.962 1.00 98.06 81 PRO A CA 1
ATOM 650 C C . PRO A 1 81 ? 6.684 -1.568 -15.209 1.00 98.06 81 PRO A C 1
ATOM 652 O O . PRO A 1 81 ? 7.558 -1.817 -16.030 1.00 98.06 81 PRO A O 1
ATOM 655 N N . LEU A 1 82 ? 5.416 -1.963 -15.375 1.00 97.75 82 LEU A N 1
ATOM 656 C CA . LEU A 1 82 ? 4.987 -2.716 -16.551 1.00 97.75 82 LEU A CA 1
ATOM 657 C C . LEU A 1 82 ? 5.151 -1.893 -17.832 1.00 97.75 82 LEU A C 1
ATOM 659 O O . LEU A 1 82 ? 5.657 -2.413 -18.822 1.00 97.75 82 LEU A O 1
ATOM 663 N N . LEU A 1 83 ? 4.768 -0.614 -17.800 1.00 97.62 83 LEU A N 1
ATOM 664 C CA . LEU A 1 83 ? 4.979 0.302 -18.920 1.00 97.62 83 LEU A CA 1
ATOM 665 C C . LEU A 1 83 ? 6.473 0.475 -19.208 1.00 97.62 83 LEU A C 1
ATOM 667 O O . LEU A 1 83 ? 6.893 0.288 -20.346 1.00 97.62 83 LEU A O 1
ATOM 671 N N . LEU A 1 84 ? 7.283 0.761 -18.183 1.00 97.88 84 LEU A N 1
ATOM 672 C CA . LEU A 1 84 ? 8.736 0.905 -18.332 1.00 97.88 84 LEU A CA 1
ATOM 673 C C . LEU A 1 84 ? 9.388 -0.357 -18.907 1.00 97.88 84 LEU A C 1
ATOM 675 O O . LEU A 1 84 ? 10.272 -0.256 -19.753 1.00 97.88 84 LEU A O 1
ATOM 679 N N . LEU A 1 85 ? 8.927 -1.537 -18.492 1.00 97.44 85 LEU A N 1
ATOM 680 C CA . LEU A 1 85 ? 9.416 -2.817 -18.991 1.00 97.44 85 LEU A CA 1
ATOM 681 C C . LEU A 1 85 ? 9.046 -3.026 -20.462 1.00 97.44 85 LEU A C 1
ATOM 683 O O . LEU A 1 85 ? 9.912 -3.403 -21.246 1.00 97.44 85 LEU A O 1
ATOM 687 N N . ILE A 1 86 ? 7.798 -2.748 -20.859 1.00 96.94 86 ILE A N 1
ATOM 688 C CA . ILE A 1 86 ? 7.363 -2.855 -22.262 1.00 96.94 86 ILE A CA 1
ATOM 689 C C . ILE A 1 86 ? 8.200 -1.923 -23.144 1.00 96.94 86 ILE A C 1
ATOM 691 O O . ILE A 1 86 ? 8.812 -2.389 -24.104 1.00 96.94 86 ILE A O 1
ATOM 695 N N . TYR A 1 87 ? 8.295 -0.639 -22.781 1.00 97.31 87 TYR A N 1
ATOM 696 C CA . TYR A 1 87 ? 9.076 0.338 -23.544 1.00 97.31 87 TYR A CA 1
ATOM 697 C C . TYR A 1 87 ? 10.573 0.006 -23.558 1.00 97.31 87 TYR A C 1
ATOM 699 O O . TYR A 1 87 ? 11.219 0.115 -24.600 1.00 97.31 87 TYR A O 1
ATOM 707 N N . GLY A 1 88 ? 11.125 -0.436 -22.426 1.00 97.44 88 GLY A N 1
ATOM 708 C CA . GLY A 1 88 ? 12.532 -0.810 -22.301 1.00 97.44 88 GLY A CA 1
ATOM 709 C C . GLY A 1 88 ? 12.916 -1.987 -23.190 1.00 97.44 88 GLY A C 1
ATOM 710 O O . GLY A 1 88 ? 13.969 -1.942 -23.823 1.00 97.44 88 GLY A O 1
ATOM 711 N N . VAL A 1 89 ? 12.044 -2.994 -23.308 1.00 96.62 89 VAL A N 1
ATOM 712 C CA . VAL A 1 89 ? 12.246 -4.120 -24.230 1.00 96.62 89 VAL A CA 1
ATOM 713 C C . VAL A 1 89 ? 12.146 -3.658 -25.684 1.00 96.62 89 VAL A C 1
ATOM 715 O O . VAL A 1 89 ? 13.030 -3.976 -26.473 1.00 96.62 89 VAL A O 1
ATOM 718 N N . THR A 1 90 ? 11.121 -2.874 -26.046 1.00 96.25 90 THR A N 1
ATOM 719 C CA . THR A 1 90 ? 10.949 -2.408 -27.436 1.00 96.25 90 THR A CA 1
ATOM 720 C C . THR A 1 90 ? 12.070 -1.480 -27.899 1.00 96.25 90 THR A C 1
ATOM 722 O O . THR A 1 90 ? 12.431 -1.497 -29.070 1.00 96.25 90 THR A O 1
ATOM 725 N N . ALA A 1 91 ? 12.629 -0.683 -26.987 1.00 96.81 91 ALA A N 1
ATOM 726 C CA . ALA A 1 91 ? 13.707 0.258 -27.274 1.00 96.81 91 ALA A CA 1
ATOM 727 C C . ALA A 1 91 ? 15.111 -0.334 -27.057 1.00 96.81 91 ALA A C 1
ATOM 729 O O . ALA A 1 91 ? 16.090 0.390 -27.216 1.00 96.81 91 ALA A O 1
ATOM 730 N N . LEU A 1 92 ? 15.224 -1.605 -26.638 1.00 96.56 92 LEU A N 1
ATOM 731 C CA . LEU A 1 92 ? 16.487 -2.248 -26.238 1.00 96.56 92 LEU A CA 1
ATOM 732 C C . LEU A 1 92 ? 17.300 -1.409 -25.228 1.00 96.56 92 LEU A C 1
ATOM 734 O O . LEU A 1 92 ? 18.529 -1.372 -25.255 1.00 96.56 92 LEU A O 1
ATOM 738 N N . SER A 1 93 ? 16.607 -0.718 -24.320 1.00 98.00 93 SER A N 1
ATOM 739 C CA . SER A 1 93 ? 17.216 0.238 -23.394 1.00 98.00 93 SER A CA 1
ATOM 740 C C . SER A 1 93 ? 17.433 -0.382 -22.019 1.00 98.00 93 SER A C 1
ATOM 742 O O . SER A 1 93 ? 16.500 -0.525 -21.225 1.00 98.00 93 SER A O 1
ATOM 744 N N . ALA A 1 94 ? 18.693 -0.679 -21.695 1.00 97.38 94 ALA A N 1
ATOM 745 C CA . ALA A 1 94 ? 19.081 -1.151 -20.366 1.00 97.38 94 ALA A CA 1
ATOM 746 C C . ALA A 1 94 ? 18.694 -0.157 -19.256 1.00 97.38 94 ALA A C 1
ATOM 748 O O . ALA A 1 94 ? 18.310 -0.572 -18.164 1.00 97.38 94 ALA A O 1
ATOM 749 N N . VAL A 1 95 ? 18.729 1.148 -19.547 1.00 98.06 95 VAL A N 1
ATOM 750 C CA . VAL A 1 95 ? 18.356 2.207 -18.596 1.00 98.06 95 VAL A CA 1
ATOM 751 C C . VAL A 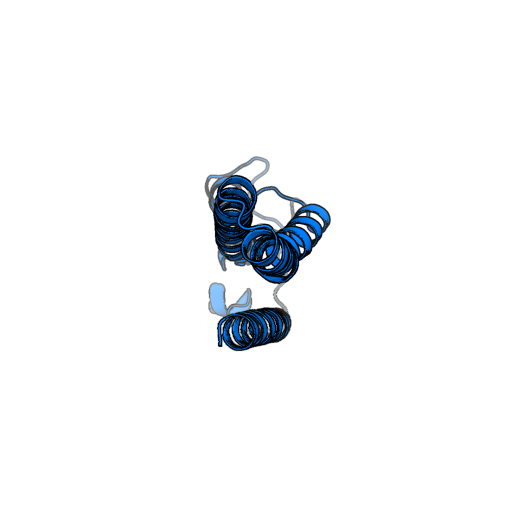1 95 ? 16.881 2.098 -18.205 1.00 98.06 95 VAL A C 1
ATOM 753 O O . VAL A 1 95 ? 16.560 2.141 -17.019 1.00 98.06 95 VAL A O 1
ATOM 756 N N . LEU A 1 96 ? 15.981 1.901 -19.175 1.00 97.75 96 LEU A N 1
ATOM 757 C CA . LEU A 1 96 ? 14.548 1.739 -18.900 1.00 97.75 96 LEU A CA 1
ATOM 758 C C . LEU A 1 96 ? 14.249 0.446 -18.135 1.00 97.75 96 LEU A C 1
ATOM 760 O O . LEU A 1 96 ? 13.392 0.444 -17.252 1.00 97.75 96 LEU A O 1
ATOM 764 N N . LEU A 1 97 ? 14.979 -0.634 -18.423 1.00 97.81 97 LEU A N 1
ATOM 765 C CA . LEU A 1 97 ? 14.842 -1.898 -17.695 1.00 97.81 97 LEU A CA 1
ATOM 766 C C . LEU A 1 97 ? 15.303 -1.768 -16.234 1.00 97.81 97 LEU A C 1
ATOM 768 O O . LEU A 1 97 ? 14.600 -2.216 -15.326 1.00 97.81 97 LEU A O 1
ATOM 772 N N . PHE A 1 98 ? 16.430 -1.093 -15.984 1.00 98.44 98 PHE A N 1
ATOM 773 C CA . PHE A 1 98 ? 16.879 -0.780 -14.623 1.00 98.44 98 PHE A CA 1
ATOM 774 C C . PHE A 1 98 ? 15.903 0.144 -13.891 1.00 98.44 98 PHE A C 1
ATOM 776 O O . PHE A 1 98 ? 15.615 -0.072 -12.713 1.00 98.44 98 PHE A O 1
ATOM 783 N N . ALA A 1 99 ? 15.348 1.141 -14.584 1.00 98.38 99 ALA A N 1
ATOM 784 C CA . ALA A 1 99 ? 14.329 2.015 -14.019 1.00 98.38 99 ALA A CA 1
ATOM 785 C C . ALA A 1 99 ? 13.065 1.231 -13.635 1.00 98.38 99 ALA A C 1
ATOM 787 O O . ALA A 1 99 ? 12.544 1.430 -12.539 1.00 98.38 99 ALA A O 1
ATOM 788 N N . ALA A 1 100 ? 12.604 0.298 -14.479 1.00 98.06 100 ALA A N 1
ATOM 789 C CA . ALA A 1 100 ? 11.466 -0.568 -14.168 1.00 98.06 100 ALA A CA 1
ATOM 790 C C . ALA A 1 100 ? 11.690 -1.341 -12.858 1.00 98.06 100 ALA A C 1
ATOM 792 O O . ALA A 1 100 ? 10.823 -1.335 -11.983 1.00 98.06 100 ALA A O 1
ATOM 793 N N . PHE A 1 101 ? 12.878 -1.932 -12.692 1.00 98.06 101 PHE A N 1
ATOM 794 C CA . PHE A 1 101 ? 13.266 -2.630 -11.465 1.00 98.06 101 PHE A CA 1
ATOM 795 C C . PHE A 1 101 ? 13.285 -1.699 -10.243 1.00 98.06 101 PHE A C 1
ATOM 797 O O . PHE A 1 101 ? 12.648 -1.996 -9.231 1.00 98.06 101 PHE A O 1
ATOM 804 N N . ALA A 1 102 ? 13.979 -0.561 -10.330 1.00 98.62 102 ALA A N 1
ATOM 805 C CA . ALA A 1 102 ? 14.134 0.363 -9.208 1.00 98.62 102 ALA A CA 1
ATOM 806 C C . ALA A 1 102 ? 12.787 0.940 -8.742 1.00 98.62 102 ALA A C 1
ATOM 808 O O . ALA A 1 102 ? 12.501 0.986 -7.542 1.00 98.62 102 ALA A O 1
ATOM 809 N N . VAL A 1 103 ? 11.930 1.323 -9.693 1.00 98.56 103 VAL A N 1
ATOM 810 C CA . VAL A 1 103 ? 10.576 1.822 -9.423 1.00 98.56 103 VAL A CA 1
ATOM 811 C C . VAL A 1 103 ? 9.729 0.746 -8.749 1.00 98.56 103 VAL A C 1
ATOM 813 O O . VAL A 1 103 ? 9.087 1.020 -7.732 1.00 98.56 103 VAL A O 1
ATOM 816 N N . GLN A 1 104 ? 9.770 -0.487 -9.262 1.00 98.44 104 GLN A N 1
ATOM 817 C CA . GLN A 1 104 ? 9.032 -1.600 -8.671 1.00 98.44 104 GLN A CA 1
ATOM 818 C C . GLN A 1 104 ? 9.485 -1.886 -7.240 1.00 98.44 104 GLN A C 1
ATOM 820 O O . GLN A 1 104 ? 8.647 -2.059 -6.352 1.00 98.44 104 GLN A O 1
ATOM 825 N N . TYR A 1 105 ? 10.796 -1.895 -7.004 1.00 98.56 105 TYR A N 1
ATOM 826 C CA . TYR A 1 105 ? 11.381 -2.125 -5.688 1.00 98.56 105 TYR A CA 1
ATOM 827 C C . TYR A 1 105 ? 10.957 -1.052 -4.676 1.00 98.56 105 TYR A C 1
ATOM 829 O O . TYR A 1 105 ? 10.503 -1.380 -3.578 1.00 98.56 105 TYR A O 1
ATOM 837 N N . ALA A 1 106 ? 10.998 0.225 -5.066 1.00 98.56 106 ALA A N 1
ATOM 838 C CA . ALA A 1 106 ? 10.505 1.321 -4.235 1.00 98.56 106 ALA A CA 1
ATOM 839 C C . ALA A 1 106 ? 9.005 1.175 -3.917 1.00 98.56 106 ALA A C 1
ATOM 841 O O . ALA A 1 106 ? 8.589 1.357 -2.770 1.00 98.56 106 ALA A O 1
ATOM 842 N N . GLY A 1 107 ? 8.197 0.777 -4.907 1.00 98.44 107 GLY A N 1
ATOM 843 C CA . GLY A 1 107 ? 6.785 0.453 -4.707 1.00 98.44 107 GLY A CA 1
ATOM 844 C C . GLY A 1 107 ? 6.578 -0.669 -3.686 1.00 98.44 107 GLY A C 1
ATOM 845 O O . GLY A 1 107 ? 5.749 -0.539 -2.789 1.00 98.44 107 GLY A O 1
ATOM 846 N N . LEU A 1 108 ? 7.368 -1.744 -3.758 1.00 98.25 108 LEU A N 1
ATOM 847 C CA . LEU A 1 108 ? 7.293 -2.859 -2.807 1.00 98.25 108 LEU A CA 1
ATOM 848 C C . LEU A 1 108 ? 7.671 -2.436 -1.380 1.00 98.25 108 LEU A C 1
ATOM 850 O O . LEU A 1 108 ? 6.984 -2.824 -0.437 1.00 98.25 108 LEU A O 1
ATOM 854 N N . ILE A 1 109 ? 8.695 -1.597 -1.203 1.00 98.50 109 ILE A N 1
ATOM 855 C CA . ILE A 1 109 ? 9.041 -1.036 0.115 1.00 98.50 109 ILE A CA 1
ATOM 856 C C . ILE A 1 109 ? 7.871 -0.217 0.673 1.00 98.50 109 ILE A C 1
ATOM 858 O O . ILE A 1 109 ? 7.482 -0.402 1.829 1.00 98.50 109 ILE A O 1
ATOM 862 N N . ALA A 1 110 ? 7.273 0.652 -0.146 1.00 98.00 110 ALA A N 1
ATOM 863 C CA . ALA A 1 110 ? 6.117 1.447 0.259 1.00 98.00 110 ALA A CA 1
ATOM 864 C C . ALA A 1 110 ? 4.911 0.564 0.625 1.00 98.00 110 ALA A C 1
ATOM 866 O O . ALA A 1 110 ? 4.209 0.841 1.599 1.00 98.00 110 ALA A O 1
ATOM 867 N N . GLU A 1 111 ? 4.689 -0.529 -0.108 1.00 97.62 111 GLU A N 1
ATOM 868 C CA . GLU A 1 111 ? 3.637 -1.499 0.191 1.00 97.62 111 GLU A CA 1
ATOM 869 C C . GLU A 1 111 ? 3.881 -2.227 1.520 1.00 97.62 111 GLU A C 1
ATOM 871 O O . GLU A 1 111 ? 2.941 -2.367 2.309 1.00 97.62 111 GLU A O 1
ATOM 876 N N . ARG A 1 112 ? 5.124 -2.646 1.800 1.00 97.00 112 ARG A N 1
ATOM 877 C CA . ARG A 1 112 ? 5.506 -3.262 3.082 1.00 97.00 112 ARG A CA 1
ATOM 878 C C . AR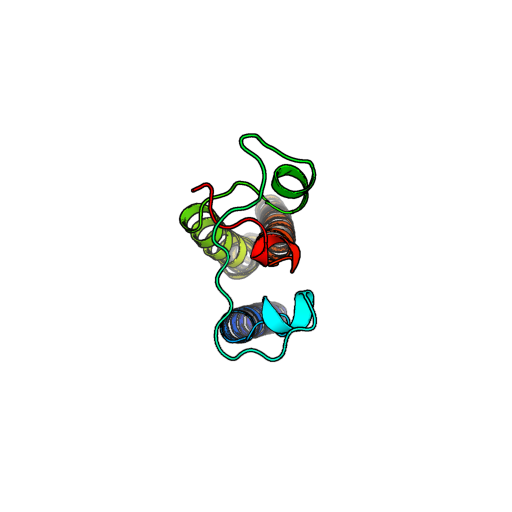G A 1 112 ? 5.302 -2.296 4.239 1.00 97.00 112 ARG A C 1
ATOM 880 O O . ARG A 1 112 ? 4.679 -2.658 5.234 1.00 97.00 112 ARG A O 1
ATOM 887 N N . TRP A 1 113 ? 5.757 -1.055 4.092 1.00 96.19 113 TRP A N 1
ATOM 888 C CA . TRP A 1 113 ? 5.537 -0.021 5.099 1.00 96.19 113 TRP A CA 1
ATOM 889 C C . TRP A 1 113 ? 4.037 0.218 5.341 1.00 96.19 113 TRP A C 1
ATOM 891 O O . TRP A 1 113 ? 3.592 0.239 6.488 1.00 96.19 113 TRP A O 1
ATOM 901 N N . PHE A 1 114 ? 3.232 0.311 4.275 1.00 95.56 114 PHE A N 1
ATOM 902 C CA . PHE A 1 114 ? 1.781 0.480 4.379 1.00 95.56 114 PHE A CA 1
ATOM 903 C C . PHE A 1 114 ? 1.106 -0.687 5.107 1.00 95.56 114 PHE A C 1
ATOM 905 O O . PHE A 1 114 ? 0.201 -0.458 5.907 1.00 95.56 114 PHE A O 1
ATOM 912 N N . PHE A 1 115 ? 1.541 -1.927 4.861 1.00 93.88 115 PHE A N 1
ATOM 913 C CA . PHE A 1 115 ? 1.027 -3.107 5.558 1.00 93.88 115 PHE A CA 1
ATOM 914 C C . PHE A 1 115 ? 1.196 -2.994 7.079 1.00 93.88 115 PHE A C 1
ATOM 916 O O . PHE A 1 115 ? 0.241 -3.251 7.814 1.00 93.88 115 PHE A O 1
ATOM 923 N N . PHE A 1 116 ? 2.373 -2.566 7.542 1.00 92.00 116 PHE A N 1
ATOM 924 C CA . PHE A 1 116 ? 2.620 -2.352 8.968 1.00 92.00 116 PHE A CA 1
ATOM 925 C C . PHE A 1 116 ? 1.819 -1.169 9.507 1.00 92.00 116 PHE A C 1
ATOM 927 O O . PHE A 1 116 ? 1.165 -1.288 10.538 1.00 92.00 116 PHE A O 1
ATOM 934 N N . ALA A 1 117 ? 1.800 -0.049 8.784 1.00 91.25 117 ALA A N 1
ATOM 935 C CA . ALA A 1 117 ? 1.120 1.156 9.239 1.00 91.25 117 ALA A CA 1
ATOM 936 C C . ALA A 1 117 ? -0.412 1.004 9.287 1.00 91.25 117 ALA A C 1
ATOM 938 O O . ALA A 1 117 ? -1.054 1.595 10.147 1.00 91.25 117 ALA A O 1
ATOM 939 N N . GLN A 1 118 ? -1.026 0.202 8.408 1.00 89.31 118 GLN A N 1
ATOM 940 C CA . GLN A 1 118 ? -2.477 -0.030 8.463 1.00 89.31 118 GLN A CA 1
ATOM 941 C C . GLN A 1 118 ? -2.904 -0.978 9.597 1.00 89.31 118 GLN A C 1
ATOM 943 O O . GLN A 1 118 ? -4.105 -1.119 9.864 1.00 89.31 118 GLN A O 1
ATOM 948 N N . ALA A 1 119 ? -1.962 -1.706 10.204 1.00 86.12 119 ALA A N 1
ATOM 949 C CA . ALA A 1 119 ? -2.280 -2.672 11.239 1.00 86.12 119 ALA A CA 1
ATOM 950 C C . ALA A 1 119 ? -2.819 -1.944 12.477 1.00 86.12 119 ALA A C 1
ATOM 952 O O . ALA A 1 119 ? -2.240 -0.979 12.964 1.00 86.12 119 ALA A O 1
ATOM 953 N N . ASN A 1 120 ? -3.959 -2.409 12.990 1.00 79.38 120 ASN A N 1
ATOM 954 C CA . ASN A 1 120 ? -4.528 -1.882 14.225 1.00 79.38 120 ASN A CA 1
ATOM 955 C C . ASN A 1 120 ? -4.118 -2.808 15.369 1.00 79.38 120 ASN A C 1
ATOM 957 O O . ASN A 1 120 ? -4.559 -3.959 15.410 1.00 79.38 120 ASN A O 1
ATOM 961 N N . HIS A 1 121 ? -3.296 -2.313 16.292 1.00 83.69 121 HIS A N 1
ATOM 962 C CA . HIS A 1 121 ? -2.931 -3.066 17.485 1.00 83.69 121 HIS A CA 1
ATOM 963 C C . HIS A 1 121 ? -4.090 -3.036 18.503 1.00 83.69 121 HIS A C 1
ATOM 965 O O . HIS A 1 121 ? -4.724 -1.988 18.655 1.00 83.69 121 HIS A O 1
ATOM 971 N N . PRO A 1 122 ? -4.393 -4.134 19.228 1.00 83.69 122 PRO A N 1
ATOM 972 C CA . PRO A 1 122 ? -5.442 -4.134 20.252 1.00 83.69 122 PRO A CA 1
ATOM 973 C C . PRO A 1 122 ? -5.255 -3.050 21.318 1.00 83.69 122 PRO A C 1
ATOM 975 O O . PRO A 1 122 ? -6.242 -2.536 21.832 1.00 83.69 122 PRO A O 1
ATOM 978 N N . GLN A 1 123 ? -4.009 -2.645 21.594 1.00 81.75 123 GLN A N 1
ATOM 979 C CA . GLN A 1 123 ? -3.735 -1.554 22.534 1.00 81.75 123 GLN A CA 1
ATOM 980 C C . GLN A 1 123 ? -4.304 -0.206 22.092 1.00 81.75 123 GLN A C 1
ATOM 982 O O . GLN A 1 123 ? -4.668 0.608 22.933 1.00 81.75 123 GLN A O 1
ATOM 987 N N . ASN A 1 124 ? -4.501 0.013 20.793 1.00 84.62 124 ASN A N 1
ATOM 988 C CA . ASN A 1 124 ? -5.072 1.259 20.282 1.00 84.62 124 ASN A CA 1
ATOM 989 C C . ASN A 1 124 ? -6.558 1.394 20.665 1.00 84.62 124 ASN A C 1
ATOM 991 O O . ASN A 1 124 ? -7.139 2.463 20.502 1.00 84.62 124 ASN A O 1
ATOM 995 N N . LEU A 1 125 ? -7.194 0.327 21.174 1.00 80.69 125 LEU A N 1
ATOM 996 C CA . LEU A 1 125 ? -8.541 0.384 21.750 1.00 80.69 125 LEU A CA 1
ATOM 997 C C . LEU A 1 125 ? -8.575 1.102 23.104 1.00 80.69 125 LEU A C 1
ATOM 999 O O . LEU A 1 125 ? -9.617 1.641 23.445 1.00 80.69 125 LEU A O 1
ATOM 1003 N N . TYR A 1 126 ? -7.458 1.116 23.837 1.00 78.38 126 TYR A N 1
ATOM 1004 C CA . TYR A 1 126 ? -7.337 1.709 25.171 1.00 78.38 126 TYR A CA 1
ATOM 1005 C C . TYR A 1 126 ? -6.762 3.122 25.172 1.00 78.38 126 TYR A C 1
ATOM 1007 O O . TYR A 1 126 ? -6.620 3.717 26.235 1.00 78.38 126 TYR A O 1
ATOM 1015 N N . TYR A 1 127 ? -6.392 3.668 24.016 1.00 78.38 127 TYR A N 1
ATOM 1016 C CA . TYR A 1 127 ? -5.706 4.959 23.918 1.00 78.38 127 TYR A CA 1
ATOM 1017 C C . TYR A 1 127 ? -6.352 5.831 22.840 1.00 78.38 127 TYR A C 1
ATOM 1019 O O . TYR A 1 127 ? -5.689 6.274 21.907 1.00 78.38 127 TYR A O 1
ATOM 1027 N N . GLN A 1 128 ? -7.675 6.016 22.930 1.00 69.06 128 GLN A N 1
ATOM 1028 C CA . GLN A 1 128 ? -8.447 6.759 21.926 1.00 69.06 128 GLN A CA 1
ATOM 1029 C C . GLN A 1 128 ? -8.748 8.204 22.323 1.00 69.06 128 GLN A C 1
ATOM 1031 O O . GLN A 1 128 ? -8.867 9.054 21.443 1.00 69.06 128 GLN A O 1
ATOM 1036 N N . THR A 1 129 ? -8.883 8.486 23.621 1.00 56.19 129 THR A N 1
ATOM 1037 C CA . THR A 1 129 ? -9.332 9.792 24.112 1.00 56.19 129 THR A CA 1
ATOM 1038 C C . THR A 1 129 ? -8.521 10.270 25.315 1.00 56.19 129 THR A C 1
ATOM 1040 O O . THR A 1 129 ? -8.303 9.546 26.291 1.00 56.19 129 THR A O 1
ATOM 1043 N N . VAL A 1 130 ? -8.100 11.534 25.243 1.00 50.88 130 VAL A N 1
ATOM 1044 C CA . VAL A 1 130 ? -7.776 12.346 26.419 1.00 50.88 130 VAL A CA 1
ATOM 1045 C C . VAL A 1 130 ? -9.035 13.156 26.701 1.00 50.88 130 VAL A C 1
ATOM 1047 O O . VAL A 1 130 ? -9.469 13.913 25.835 1.00 50.88 130 VAL A O 1
ATOM 1050 N N . SER A 1 131 ? -9.664 12.899 27.844 1.00 47.50 131 SER A N 1
ATOM 1051 C CA . SER A 1 131 ? -10.785 13.690 28.357 1.00 47.50 131 SER A CA 1
ATOM 1052 C C . SER A 1 131 ? -10.270 14.727 29.336 1.00 47.50 131 SER A C 1
ATOM 1054 O O . SER A 1 131 ? -9.242 14.440 29.990 1.00 47.50 131 SER A O 1
#

Radius of gyration: 20.87 Å; Cα contacts (8 Å, |Δi|>4): 100; chains: 1; bounding box: 42×28×60 Å

Sequence (131 aa):
WTVVITLLGFASRAASLIRNARLRRKSTLQTAIGVKHPRIEQKSQGFMGGSFNTREFFHGRTASFLRSVKWIFLLLTFPLPLLLLIYGVTALSAVLLFAAFAVQYAGLIAERWFFFAQANHPQNLYYQTVS